Protein AF-A0A8T1HVG4-F1 (afdb_monomer_lite)

pLDDT: mean 79.09, std 11.87, range [46.25, 91.0]

Structure (mmCIF, N/CA/C/O backbone):
data_AF-A0A8T1HVG4-F1
#
_entry.id   AF-A0A8T1HVG4-F1
#
loop_
_atom_site.group_PDB
_atom_site.id
_atom_site.type_symbol
_atom_site.label_atom_id
_atom_site.label_alt_id
_atom_site.label_comp_id
_atom_site.label_asym_id
_atom_site.label_entity_id
_atom_site.label_seq_id
_atom_site.pdbx_PDB_ins_code
_atom_site.Cartn_x
_atom_site.Cartn_y
_atom_site.Cartn_z
_atom_site.occupancy
_atom_site.B_iso_or_equiv
_atom_site.auth_seq_id
_atom_site.auth_comp_id
_atom_site.auth_asym_id
_atom_site.auth_atom_id
_atom_site.pdbx_PDB_model_num
ATOM 1 N N . MET A 1 1 ? 5.647 3.176 -36.867 1.00 48.69 1 MET A N 1
ATOM 2 C CA . MET A 1 1 ? 4.840 3.003 -35.640 1.00 48.69 1 MET A CA 1
ATOM 3 C C . MET A 1 1 ? 4.142 4.321 -35.370 1.00 48.69 1 MET A C 1
ATOM 5 O O . MET A 1 1 ? 4.830 5.323 -35.228 1.00 48.69 1 MET A O 1
ATOM 9 N N . ASP A 1 2 ? 2.812 4.336 -35.413 1.00 54.72 2 ASP A N 1
ATOM 10 C CA . ASP A 1 2 ? 1.998 5.553 -35.340 1.00 54.72 2 ASP A CA 1
ATOM 11 C C . ASP A 1 2 ? 2.123 6.227 -33.959 1.00 54.72 2 ASP A C 1
ATOM 13 O O . ASP A 1 2 ? 1.716 5.677 -32.932 1.00 54.72 2 ASP A O 1
ATOM 17 N N . GLN A 1 3 ? 2.752 7.404 -33.926 1.00 54.41 3 GLN A N 1
ATOM 18 C CA . GLN A 1 3 ? 3.066 8.156 -32.706 1.00 54.41 3 GLN A CA 1
ATOM 19 C C . GLN A 1 3 ? 1.805 8.594 -31.939 1.00 54.41 3 GLN A C 1
ATOM 21 O O . GLN A 1 3 ? 1.874 8.821 -30.728 1.00 54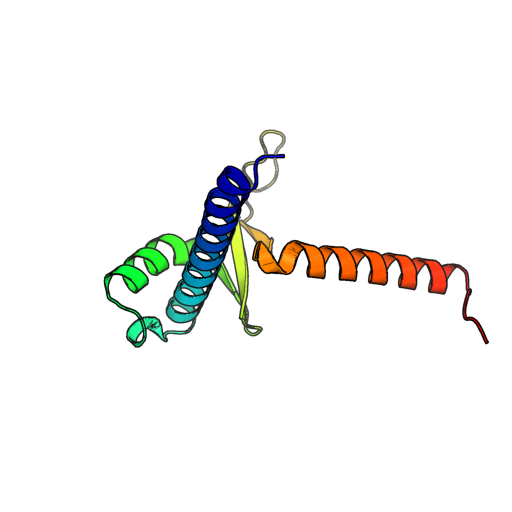.41 3 GLN A O 1
ATOM 26 N N . VAL A 1 4 ? 0.656 8.680 -32.620 1.00 61.62 4 VAL A N 1
ATOM 27 C CA . VAL A 1 4 ? -0.605 9.181 -32.059 1.00 61.62 4 VAL A CA 1
ATOM 28 C C . VAL A 1 4 ? -1.297 8.130 -31.191 1.00 61.62 4 VAL A C 1
ATOM 30 O O . VAL A 1 4 ? -1.895 8.491 -30.181 1.00 61.62 4 VAL A O 1
ATOM 33 N N . ALA A 1 5 ? -1.148 6.835 -31.490 1.00 61.12 5 ALA A N 1
ATOM 34 C CA . ALA A 1 5 ? -1.705 5.746 -30.675 1.00 61.12 5 ALA A CA 1
ATOM 35 C C . ALA A 1 5 ? -0.881 5.454 -29.401 1.00 61.12 5 ALA A C 1
ATOM 37 O O . ALA A 1 5 ? -1.408 4.960 -28.403 1.00 61.12 5 ALA A O 1
ATOM 38 N N . VAL A 1 6 ? 0.410 5.808 -29.396 1.00 62.09 6 VAL A N 1
ATOM 39 C CA . VAL A 1 6 ? 1.324 5.575 -28.259 1.00 62.09 6 VAL A CA 1
ATOM 40 C C . VAL A 1 6 ? 1.041 6.520 -27.084 1.00 62.09 6 VAL A C 1
ATOM 42 O O . VAL A 1 6 ? 1.186 6.136 -25.924 1.00 62.09 6 VAL A O 1
ATOM 45 N N . GLN A 1 7 ? 0.617 7.755 -27.358 1.00 71.38 7 GLN A N 1
ATOM 46 C CA . GLN A 1 7 ? 0.320 8.767 -26.337 1.00 71.38 7 GLN A CA 1
ATOM 47 C C . GLN A 1 7 ? -0.882 8.431 -25.430 1.00 71.38 7 GLN A C 1
ATOM 49 O O . GLN A 1 7 ? -0.724 8.507 -24.207 1.00 71.38 7 GLN A O 1
ATOM 54 N N . PRO A 1 8 ? -2.068 8.047 -25.948 1.00 77.81 8 PRO A N 1
ATOM 55 C CA . PRO A 1 8 ? -3.200 7.674 -25.105 1.00 77.81 8 PRO A CA 1
ATOM 56 C C . PRO A 1 8 ? -2.908 6.411 -24.292 1.00 77.81 8 PRO A C 1
ATOM 58 O O . PRO A 1 8 ? -3.262 6.357 -23.117 1.00 77.81 8 PRO A O 1
ATOM 61 N N . GLU A 1 9 ? -2.185 5.441 -24.859 1.00 75.56 9 GLU A N 1
ATOM 62 C CA . GLU A 1 9 ? -1.775 4.235 -24.135 1.00 75.56 9 GLU A CA 1
ATOM 63 C C . GLU A 1 9 ? -0.790 4.555 -22.998 1.00 75.56 9 GLU A C 1
ATOM 65 O O . GLU A 1 9 ? -0.947 4.070 -21.876 1.00 75.56 9 GLU A O 1
ATOM 70 N N . ARG A 1 10 ? 0.185 5.446 -23.227 1.00 77.50 10 ARG A N 1
ATOM 71 C CA . ARG A 1 10 ? 1.076 5.932 -22.159 1.00 77.50 10 ARG A CA 1
ATOM 72 C C . ARG A 1 10 ? 0.308 6.657 -21.056 1.00 77.50 10 ARG A C 1
ATOM 74 O O . ARG A 1 10 ? 0.522 6.365 -19.882 1.00 77.50 10 ARG A O 1
ATOM 81 N N . ARG A 1 11 ? -0.606 7.566 -21.413 1.00 79.38 11 ARG A N 1
ATOM 82 C CA . ARG A 1 11 ? -1.447 8.290 -20.442 1.00 79.38 11 ARG A CA 1
ATOM 83 C C . ARG A 1 11 ? -2.316 7.338 -19.629 1.00 79.38 11 ARG A C 1
ATOM 85 O O . ARG A 1 11 ? -2.420 7.503 -18.418 1.00 79.38 11 ARG A O 1
ATOM 92 N N . ARG A 1 12 ? -2.880 6.313 -20.272 1.00 81.88 12 ARG A N 1
ATOM 93 C CA . ARG A 1 12 ? -3.664 5.270 -19.607 1.00 81.88 12 ARG A CA 1
ATOM 94 C C . ARG A 1 12 ? -2.829 4.519 -18.573 1.00 81.88 12 ARG A C 1
ATOM 96 O O . ARG A 1 12 ? -3.272 4.381 -17.438 1.00 81.88 12 ARG A O 1
ATOM 103 N N . ARG A 1 13 ? -1.616 4.084 -18.934 1.00 78.38 13 ARG A N 1
ATOM 104 C CA . ARG A 1 13 ? -0.698 3.406 -18.000 1.00 78.38 13 ARG A CA 1
ATOM 105 C C . ARG A 1 13 ? -0.340 4.294 -16.811 1.00 78.38 13 ARG A C 1
ATOM 107 O O . ARG A 1 13 ? -0.412 3.833 -15.681 1.00 78.38 13 ARG A O 1
ATOM 114 N N . ILE A 1 14 ? -0.035 5.569 -17.049 1.00 78.50 14 ILE A N 1
ATOM 115 C CA . ILE A 1 14 ? 0.275 6.532 -15.980 1.00 78.50 14 ILE A CA 1
ATOM 116 C C . ILE A 1 14 ? -0.926 6.727 -15.047 1.00 78.50 14 ILE A C 1
ATOM 118 O O . ILE A 1 14 ? -0.761 6.680 -13.831 1.00 78.50 14 ILE A O 1
ATOM 122 N N . ALA A 1 15 ? -2.132 6.898 -15.594 1.00 79.31 15 ALA A N 1
ATOM 123 C CA . ALA A 1 15 ? -3.342 7.095 -14.800 1.00 79.31 15 ALA A CA 1
ATOM 124 C C . ALA A 1 15 ? -3.664 5.879 -13.916 1.00 79.31 15 ALA A C 1
ATOM 126 O O . ALA A 1 15 ? -3.994 6.046 -12.743 1.00 79.31 15 ALA A O 1
ATOM 127 N N . VAL A 1 16 ? -3.516 4.659 -14.448 1.00 81.94 16 VAL A N 1
ATOM 128 C CA . VAL A 1 16 ? -3.689 3.419 -13.673 1.00 81.94 16 VAL A CA 1
ATOM 129 C C . VAL A 1 16 ? -2.699 3.382 -12.513 1.00 81.94 16 VAL A C 1
ATOM 131 O O . VAL A 1 16 ? -3.104 3.224 -11.363 1.00 81.94 16 VAL A O 1
ATOM 134 N N . THR A 1 17 ? -1.424 3.628 -12.792 1.00 79.56 17 THR A N 1
ATOM 135 C CA . THR A 1 17 ? -0.371 3.635 -11.780 1.00 79.56 17 THR A CA 1
ATOM 136 C C . THR A 1 17 ? -0.604 4.685 -10.688 1.00 79.56 17 THR A C 1
ATOM 138 O O . THR A 1 17 ? -0.499 4.381 -9.502 1.00 79.56 17 THR A O 1
ATOM 141 N N . GLN A 1 18 ? -0.982 5.910 -11.062 1.00 80.62 18 GLN A N 1
ATOM 142 C CA . GLN A 1 18 ? -1.294 6.975 -10.103 1.00 80.62 18 GLN A CA 1
ATOM 143 C C . GLN A 1 18 ? -2.528 6.646 -9.256 1.00 80.62 18 GLN A C 1
ATOM 145 O O . GLN A 1 18 ? -2.542 6.927 -8.059 1.00 80.62 18 GLN A O 1
ATOM 150 N N . SER A 1 19 ? -3.549 6.025 -9.855 1.00 84.31 19 SER A N 1
ATOM 151 C CA . SER A 1 19 ? -4.746 5.596 -9.128 1.00 84.31 19 SER A CA 1
ATOM 152 C C . SER A 1 19 ? -4.445 4.488 -8.112 1.00 84.31 19 SER A C 1
ATOM 154 O O . SER A 1 19 ? -4.985 4.500 -7.006 1.00 84.31 19 SER A O 1
ATOM 156 N N . GLU A 1 20 ? -3.540 3.568 -8.452 1.00 83.38 20 GLU A N 1
ATOM 157 C CA . GLU A 1 20 ? -3.072 2.511 -7.558 1.00 83.38 20 GLU A CA 1
ATOM 158 C C . GLU A 1 20 ? -2.271 3.090 -6.385 1.00 83.38 20 GLU A C 1
ATOM 160 O O . GLU A 1 20 ? -2.562 2.783 -5.229 1.00 83.38 20 GLU A O 1
ATOM 165 N N . GLU A 1 21 ? -1.321 3.991 -6.648 1.00 83.31 21 GLU A N 1
ATOM 166 C CA . GLU A 1 21 ? -0.572 4.660 -5.581 1.00 83.31 21 GLU A CA 1
ATOM 167 C C . GLU A 1 21 ? -1.475 5.479 -4.656 1.00 83.31 21 GLU A C 1
ATOM 169 O O . GLU A 1 21 ? -1.309 5.419 -3.438 1.00 83.31 21 GLU A O 1
ATOM 174 N N . ALA A 1 22 ? -2.441 6.219 -5.207 1.00 85.44 22 ALA A N 1
ATOM 175 C CA . ALA A 1 22 ? -3.406 6.974 -4.411 1.00 85.44 22 ALA A CA 1
ATOM 176 C C . ALA A 1 22 ? -4.236 6.044 -3.517 1.00 85.44 22 ALA A C 1
ATOM 178 O O . ALA A 1 22 ? -4.412 6.312 -2.330 1.00 85.44 22 ALA A O 1
ATOM 179 N N . ARG A 1 23 ? -4.672 4.898 -4.048 1.00 86.12 23 ARG A N 1
ATOM 180 C CA . ARG A 1 23 ? -5.394 3.886 -3.273 1.00 86.12 23 ARG A CA 1
ATOM 181 C C . ARG A 1 23 ? -4.560 3.363 -2.104 1.00 86.12 23 ARG A C 1
ATOM 183 O O . ARG A 1 23 ? -5.078 3.259 -0.990 1.00 86.12 23 ARG A O 1
ATOM 190 N N . TRP A 1 24 ? -3.280 3.066 -2.329 1.00 86.12 24 TRP A N 1
ATOM 191 C CA . TRP A 1 24 ? -2.387 2.617 -1.260 1.00 86.12 24 TRP A CA 1
ATOM 192 C C . TRP A 1 24 ? -2.123 3.707 -0.228 1.00 86.12 24 TRP A C 1
ATOM 194 O O . TRP A 1 24 ? -2.206 3.419 0.962 1.00 86.12 24 TRP A O 1
ATOM 204 N N . ARG A 1 25 ? -1.890 4.956 -0.648 1.00 86.44 25 ARG A N 1
ATOM 205 C CA . ARG A 1 25 ? -1.743 6.095 0.274 1.00 86.44 25 ARG A CA 1
ATOM 206 C C . ARG A 1 25 ? -2.975 6.262 1.161 1.00 86.44 25 ARG A C 1
ATOM 208 O O . ARG A 1 25 ? -2.831 6.298 2.377 1.00 86.44 25 ARG A O 1
ATOM 215 N N . ASN A 1 26 ? -4.170 6.243 0.577 1.00 89.50 26 ASN A N 1
ATOM 216 C CA . ASN A 1 26 ? -5.422 6.390 1.323 1.00 89.50 26 ASN A CA 1
ATOM 217 C C . ASN A 1 26 ? -5.626 5.234 2.317 1.00 89.50 26 ASN A C 1
ATOM 219 O O . ASN A 1 26 ? -6.051 5.448 3.449 1.00 89.50 26 ASN A O 1
ATOM 223 N N . THR A 1 27 ? -5.254 4.012 1.923 1.00 86.94 27 THR A N 1
ATOM 224 C CA . THR A 1 27 ? -5.320 2.824 2.793 1.00 86.94 27 THR A CA 1
ATOM 225 C C . THR A 1 27 ? -4.342 2.917 3.969 1.00 86.94 27 THR A C 1
ATOM 227 O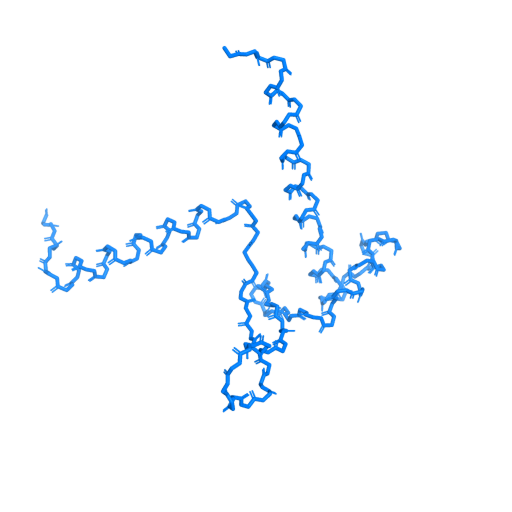 O . THR A 1 27 ? -4.676 2.482 5.071 1.00 86.94 27 THR A O 1
ATOM 230 N N . LYS A 1 28 ? -3.151 3.504 3.772 1.00 87.56 28 LYS A N 1
ATOM 231 C CA . LYS A 1 28 ? -2.221 3.796 4.876 1.00 87.56 28 LYS A CA 1
ATOM 232 C C . LYS A 1 28 ? -2.801 4.847 5.813 1.00 87.56 28 LYS A C 1
ATOM 234 O O . LYS A 1 28 ? -2.818 4.619 7.012 1.00 87.56 28 LYS A O 1
ATOM 239 N N . SER A 1 29 ? -3.321 5.953 5.280 1.00 87.56 29 SER A N 1
ATOM 240 C CA . SER A 1 29 ? -3.905 7.025 6.096 1.00 87.56 29 SER A CA 1
ATOM 241 C C . SER A 1 29 ? -5.043 6.522 6.982 1.00 87.56 29 SER A C 1
ATOM 243 O O . SER A 1 29 ? -5.068 6.853 8.160 1.00 87.56 29 SER A O 1
ATOM 245 N N . VAL A 1 30 ? -5.930 5.667 6.462 1.00 87.56 30 VAL A N 1
ATOM 246 C CA . VAL A 1 30 ? -6.998 5.056 7.272 1.00 87.56 30 VAL A CA 1
ATOM 247 C C . VAL A 1 30 ? -6.441 4.155 8.380 1.00 87.56 30 VAL A C 1
ATOM 249 O O . VAL A 1 30 ? -6.895 4.259 9.514 1.00 87.56 30 VAL A O 1
ATOM 252 N N . GLN A 1 31 ? -5.437 3.318 8.095 1.00 83.56 31 GLN A N 1
ATOM 253 C CA . GLN A 1 31 ? -4.836 2.433 9.107 1.00 83.56 31 GLN A CA 1
ATOM 254 C C . GLN A 1 31 ? -4.012 3.180 10.166 1.00 83.56 31 GLN A C 1
ATOM 256 O O . GLN A 1 31 ? -3.961 2.748 11.312 1.00 83.56 31 GLN A O 1
ATOM 261 N N . THR A 1 32 ? -3.396 4.306 9.805 1.00 87.00 32 THR A N 1
ATOM 262 C CA . THR A 1 32 ? -2.641 5.167 10.732 1.00 87.00 32 THR A CA 1
ATOM 263 C C . THR A 1 32 ? -3.558 6.093 11.550 1.00 87.00 32 THR A C 1
ATOM 265 O O . THR A 1 32 ? -3.086 6.784 12.446 1.00 87.00 32 THR A O 1
ATOM 268 N N . GLY A 1 33 ? -4.868 6.125 11.268 1.00 85.06 33 GLY A N 1
ATOM 269 C CA . GLY A 1 33 ? -5.826 7.016 11.938 1.00 85.06 33 GLY A CA 1
ATOM 270 C C . GLY A 1 33 ? -5.870 8.446 11.379 1.00 85.06 33 GLY A C 1
ATOM 271 O O . GLY A 1 33 ? -6.582 9.290 11.901 1.00 85.06 33 GLY A O 1
ATOM 272 N N . ASP A 1 34 ? -5.173 8.710 10.275 1.00 88.00 34 ASP A N 1
ATOM 273 C CA . ASP A 1 34 ? -5.092 9.995 9.567 1.00 88.00 34 ASP A CA 1
ATOM 274 C C . ASP A 1 34 ? -6.222 10.175 8.523 1.00 88.00 34 ASP A C 1
ATOM 276 O O . ASP A 1 34 ? -6.066 10.865 7.509 1.00 88.00 34 ASP A O 1
ATOM 280 N N . ALA A 1 35 ? -7.370 9.523 8.729 1.00 84.44 35 ALA A N 1
ATOM 281 C CA . ALA A 1 35 ? -8.478 9.517 7.770 1.00 84.44 35 ALA A CA 1
ATOM 282 C C . ALA A 1 35 ? -9.104 10.909 7.551 1.00 84.44 35 ALA A C 1
ATOM 284 O O . ALA A 1 35 ? -9.673 11.152 6.489 1.00 84.44 35 ALA A O 1
ATOM 285 N N . ASP A 1 36 ? -8.937 11.833 8.501 1.00 87.38 36 ASP A N 1
ATOM 286 C CA . ASP A 1 36 ? -9.446 13.211 8.437 1.00 87.38 36 ASP A CA 1
ATOM 287 C C . ASP A 1 36 ? -8.823 14.036 7.298 1.00 87.38 36 ASP A C 1
ATOM 289 O O . ASP A 1 36 ? -9.383 15.042 6.863 1.00 87.38 36 ASP A O 1
ATOM 293 N N . LYS A 1 37 ? -7.665 13.602 6.784 1.00 87.12 37 LYS A N 1
ATOM 294 C CA . LYS A 1 37 ? -6.975 14.230 5.644 1.00 87.12 37 LYS A CA 1
ATOM 295 C C . LYS A 1 37 ? -7.552 13.792 4.290 1.00 87.12 37 LYS A C 1
ATOM 297 O O . LYS A 1 37 ? -7.139 14.322 3.260 1.00 87.12 37 LYS A O 1
ATOM 302 N N . LEU A 1 38 ? -8.463 12.815 4.272 1.00 88.50 38 LEU A N 1
ATOM 303 C CA . LEU A 1 38 ? -9.068 12.256 3.063 1.00 88.50 38 LEU A CA 1
ATOM 304 C C . LEU A 1 38 ? -10.477 12.809 2.839 1.00 88.50 38 LEU A C 1
ATOM 306 O O . LEU A 1 38 ? -11.211 13.100 3.782 1.00 88.50 38 LEU A O 1
ATOM 310 N N . SER A 1 39 ? -10.915 12.877 1.579 1.00 90.06 39 SER A N 1
ATOM 311 C CA . SER A 1 39 ? -12.336 13.108 1.312 1.00 90.06 39 SER A CA 1
ATOM 312 C C . SER A 1 39 ? -13.181 11.913 1.773 1.00 90.06 39 SER A C 1
ATOM 314 O O . SER A 1 39 ? -12.724 10.769 1.785 1.00 90.06 39 SER A O 1
ATOM 316 N N . TYR A 1 40 ? -14.464 12.146 2.070 1.00 88.94 40 TYR A N 1
ATOM 317 C CA . TYR A 1 40 ? -15.396 11.088 2.491 1.00 88.94 40 TYR A CA 1
ATOM 318 C C . TYR A 1 40 ? -15.407 9.872 1.546 1.00 88.94 40 TYR A C 1
ATOM 320 O O . TYR A 1 40 ? -15.425 8.723 1.988 1.00 88.94 40 TYR A O 1
ATOM 328 N N . ARG A 1 41 ? -15.367 10.110 0.227 1.00 89.94 41 ARG A N 1
ATOM 329 C CA . ARG A 1 41 ? -15.364 9.036 -0.778 1.00 89.94 41 ARG A CA 1
ATOM 330 C C . ARG A 1 41 ? -14.068 8.224 -0.741 1.00 89.94 41 ARG A C 1
ATOM 332 O O . ARG A 1 41 ? -14.118 7.005 -0.866 1.00 89.94 41 ARG A O 1
ATOM 339 N N . GLU A 1 42 ? -12.931 8.891 -0.571 1.00 88.50 42 GLU A N 1
ATOM 340 C CA . GLU A 1 42 ? -11.618 8.246 -0.481 1.00 88.50 42 GLU A CA 1
ATOM 341 C C . GLU A 1 42 ? -11.473 7.434 0.801 1.00 88.50 42 GLU A C 1
ATOM 343 O O . GLU A 1 42 ? -11.019 6.292 0.742 1.00 88.50 42 GLU A O 1
ATOM 348 N N . ALA A 1 43 ? -11.924 7.985 1.930 1.00 88.19 43 ALA A N 1
ATOM 349 C CA . ALA A 1 43 ? -11.963 7.276 3.199 1.00 88.19 43 ALA A CA 1
ATOM 350 C C . ALA A 1 43 ? -12.846 6.026 3.089 1.00 88.19 43 ALA A C 1
ATOM 352 O O . ALA A 1 43 ? -12.405 4.932 3.426 1.00 88.19 43 ALA A O 1
ATOM 353 N N . LYS A 1 44 ? -14.063 6.148 2.545 1.00 88.94 44 LYS A N 1
ATOM 354 C CA . LYS A 1 44 ? -14.990 5.016 2.382 1.00 88.94 44 LYS A CA 1
ATOM 355 C C . LYS A 1 44 ? -14.418 3.894 1.510 1.00 88.94 44 LYS A C 1
ATOM 357 O O . LYS A 1 44 ? -14.552 2.721 1.854 1.00 88.94 44 LYS A O 1
ATOM 362 N N . GLU A 1 45 ? -13.785 4.235 0.388 1.00 88.06 45 GLU A N 1
ATOM 363 C CA . GLU A 1 45 ? -13.120 3.241 -0.462 1.00 88.06 45 GLU A CA 1
ATOM 364 C C . GLU A 1 45 ? -11.922 2.600 0.249 1.00 88.06 45 GLU A C 1
ATOM 366 O O . GLU A 1 45 ? -11.744 1.390 0.151 1.00 88.06 45 GLU A O 1
ATOM 371 N N . ALA A 1 46 ? -11.128 3.361 1.004 1.00 88.19 46 ALA A N 1
ATOM 372 C CA . ALA A 1 46 ? -10.017 2.811 1.780 1.00 88.19 46 ALA A CA 1
ATOM 373 C C . ALA A 1 46 ? -10.501 1.862 2.895 1.00 88.19 46 ALA A C 1
ATOM 375 O O . ALA A 1 46 ? -9.995 0.745 2.996 1.00 88.19 46 ALA A O 1
ATOM 376 N N . TRP A 1 47 ? -11.540 2.239 3.644 1.00 86.50 47 TRP A N 1
ATOM 377 C CA . TRP A 1 47 ? -12.183 1.403 4.668 1.00 86.50 47 TRP A CA 1
ATOM 378 C C . TRP A 1 47 ? -12.744 0.089 4.112 1.00 86.50 47 TRP A C 1
ATOM 380 O O . TRP A 1 47 ? -12.673 -0.947 4.758 1.00 86.50 47 TRP A O 1
ATOM 390 N N . LYS A 1 48 ? -13.250 0.077 2.874 1.00 86.50 48 LYS A N 1
ATOM 391 C CA . LYS A 1 48 ? -13.730 -1.163 2.232 1.00 86.50 48 LYS A CA 1
ATOM 392 C C . LYS A 1 48 ? -12.636 -2.227 2.092 1.00 86.50 48 LYS A C 1
ATOM 394 O O . LYS A 1 48 ? -12.930 -3.420 1.985 1.00 86.50 48 LYS A O 1
ATOM 399 N N . TRP A 1 49 ? -11.384 -1.796 1.992 1.00 79.19 49 TRP A N 1
ATOM 400 C CA . TRP A 1 49 ? -10.249 -2.677 1.766 1.00 79.19 49 TRP A CA 1
ATOM 401 C C . TRP A 1 49 ? -9.338 -2.807 2.983 1.00 79.19 49 TRP A C 1
ATOM 403 O O . TRP A 1 49 ? -8.561 -3.758 2.997 1.00 79.19 49 TRP A O 1
ATOM 413 N N . SER A 1 50 ? -9.450 -1.927 3.986 1.00 83.06 50 SER A N 1
ATOM 414 C CA . SER A 1 50 ? -8.583 -1.907 5.171 1.00 83.06 50 SER A CA 1
ATOM 415 C C . SER A 1 50 ? -8.524 -3.258 5.871 1.00 83.06 50 SER A C 1
ATOM 417 O O . SER A 1 50 ? -7.435 -3.712 6.183 1.00 83.06 50 SER A O 1
ATOM 419 N N . ASP A 1 51 ? -9.652 -3.961 5.991 1.00 83.75 51 ASP A N 1
ATOM 420 C CA . ASP A 1 51 ? -9.729 -5.251 6.697 1.00 83.75 51 ASP A CA 1
ATOM 421 C C . ASP A 1 51 ? -8.920 -6.376 6.027 1.00 83.75 51 ASP A C 1
ATOM 423 O O . ASP A 1 51 ? -8.648 -7.410 6.632 1.00 83.75 51 ASP A O 1
ATOM 427 N N . LYS A 1 52 ? -8.545 -6.204 4.754 1.00 84.94 52 LYS A N 1
ATOM 428 C CA . LYS A 1 52 ? -7.749 -7.179 3.990 1.00 84.94 52 LYS A CA 1
ATOM 429 C C . LYS A 1 52 ? -6.259 -6.869 4.015 1.00 84.94 52 LYS A C 1
ATOM 431 O O . LYS A 1 52 ? -5.480 -7.607 3.410 1.00 84.94 52 LYS A O 1
ATOM 436 N N . PHE A 1 53 ? -5.865 -5.758 4.623 1.00 86.50 53 PHE A N 1
ATOM 437 C CA . PHE A 1 53 ? -4.494 -5.288 4.628 1.00 86.50 53 PHE A CA 1
ATOM 438 C C . PHE A 1 53 ? -4.000 -5.086 6.056 1.00 86.50 53 PHE A C 1
ATOM 440 O O . PHE A 1 53 ? -4.758 -4.746 6.953 1.00 86.50 53 PHE A O 1
ATOM 447 N N . VAL A 1 54 ? -2.705 -5.304 6.250 1.00 87.44 54 VAL A N 1
ATOM 448 C CA . VAL A 1 54 ? -2.010 -5.056 7.509 1.00 87.44 54 VAL A CA 1
ATOM 449 C C . VAL A 1 54 ? -0.875 -4.090 7.224 1.00 87.44 54 VAL A C 1
ATOM 451 O O . VAL A 1 54 ? -0.013 -4.365 6.385 1.00 87.44 54 VAL A O 1
ATOM 454 N N . LEU A 1 55 ? -0.889 -2.947 7.898 1.00 88.19 55 LEU A N 1
ATOM 455 C CA . LEU A 1 55 ? 0.187 -1.967 7.883 1.00 88.19 55 LEU A CA 1
ATOM 456 C C . LEU A 1 55 ? 1.176 -2.284 9.004 1.00 88.19 55 LEU A C 1
ATOM 458 O O . LEU A 1 55 ? 0.794 -2.391 10.167 1.00 88.19 55 LEU A O 1
ATOM 462 N N . THR A 1 56 ? 2.452 -2.420 8.661 1.00 87.06 56 THR A N 1
ATOM 463 C CA . THR A 1 56 ? 3.522 -2.501 9.660 1.00 87.06 56 THR A CA 1
ATOM 464 C C . THR A 1 56 ? 4.029 -1.113 10.038 1.00 87.06 56 THR A C 1
ATOM 466 O O . THR A 1 56 ? 3.819 -0.139 9.313 1.00 87.06 56 THR A O 1
ATOM 469 N N . GLU A 1 57 ? 4.770 -1.032 11.144 1.00 85.69 57 GLU A N 1
ATOM 470 C CA . GLU A 1 57 ? 5.417 0.194 11.636 1.00 85.69 57 GLU A CA 1
ATOM 471 C C . GLU A 1 57 ? 6.232 0.927 10.554 1.00 85.69 57 GLU A C 1
ATOM 473 O O . GLU A 1 57 ? 6.163 2.147 10.420 1.00 85.69 57 GLU A O 1
ATOM 478 N N . HIS A 1 58 ? 6.913 0.172 9.689 1.00 84.00 58 HIS A N 1
ATOM 479 C CA . HIS A 1 58 ? 7.724 0.688 8.582 1.00 84.00 58 HIS A CA 1
ATOM 480 C C . HIS A 1 58 ? 6.898 1.197 7.385 1.00 84.00 58 HIS A C 1
ATOM 482 O O . HIS A 1 58 ? 7.422 1.331 6.279 1.00 84.00 58 HIS A O 1
ATOM 488 N N . GLN A 1 59 ? 5.598 1.447 7.565 1.00 82.44 59 GLN A N 1
ATOM 489 C CA . GLN A 1 59 ? 4.678 1.882 6.512 1.00 82.44 59 GLN A CA 1
ATOM 490 C C . GLN A 1 59 ? 4.588 0.891 5.337 1.00 82.44 59 GLN A C 1
ATOM 492 O O . GLN A 1 59 ? 4.292 1.284 4.201 1.00 82.44 59 GLN A O 1
ATOM 497 N N . ILE A 1 60 ? 4.835 -0.398 5.589 1.00 85.06 60 ILE A N 1
ATOM 498 C CA . ILE A 1 60 ? 4.741 -1.465 4.586 1.00 85.06 60 ILE A CA 1
ATOM 499 C C . ILE A 1 60 ? 3.365 -2.117 4.697 1.00 85.06 60 ILE A C 1
ATOM 501 O O . ILE A 1 60 ? 2.941 -2.500 5.784 1.00 85.06 60 ILE A O 1
ATOM 505 N N . ILE A 1 61 ? 2.668 -2.244 3.565 1.00 87.44 61 ILE A N 1
ATOM 506 C CA . ILE A 1 61 ? 1.359 -2.897 3.504 1.00 87.44 61 ILE A CA 1
ATOM 507 C C . ILE A 1 61 ? 1.532 -4.361 3.095 1.00 87.44 61 ILE A C 1
ATOM 509 O O . ILE A 1 61 ? 2.146 -4.670 2.070 1.00 87.44 61 ILE A O 1
ATOM 513 N N . TYR A 1 62 ? 0.900 -5.249 3.854 1.00 87.25 62 TYR A N 1
ATOM 514 C CA . TYR A 1 62 ? 0.730 -6.656 3.525 1.00 87.25 62 TYR A CA 1
ATOM 515 C C . TYR A 1 62 ? -0.730 -6.950 3.235 1.00 87.25 62 TYR A C 1
ATOM 517 O O . TYR A 1 62 ? -1.616 -6.484 3.940 1.00 87.25 62 TYR A O 1
ATOM 525 N N . TYR A 1 63 ? -0.989 -7.749 2.210 1.00 86.62 63 TYR A N 1
ATOM 526 C CA . TYR A 1 63 ? -2.293 -8.344 1.981 1.00 86.62 63 TYR A CA 1
ATOM 527 C C . TYR A 1 63 ? -2.452 -9.565 2.886 1.00 86.62 63 TYR A C 1
ATOM 529 O O . TYR A 1 63 ? -1.683 -10.521 2.765 1.00 86.62 63 TYR A O 1
ATOM 537 N N . ALA A 1 64 ? -3.443 -9.528 3.772 1.00 84.00 64 ALA A N 1
ATOM 538 C CA . ALA A 1 64 ? -3.851 -10.643 4.611 1.00 84.00 64 ALA A CA 1
ATOM 539 C C . ALA A 1 64 ? -4.975 -11.401 3.897 1.00 84.00 64 ALA A C 1
ATOM 541 O O . ALA A 1 64 ? -6.148 -11.028 3.941 1.00 84.00 64 ALA A O 1
ATOM 542 N N . GLY A 1 65 ? -4.594 -12.449 3.167 1.00 75.56 65 GLY A N 1
ATOM 543 C CA . GLY A 1 65 ? -5.523 -13.291 2.422 1.00 75.56 65 GLY A CA 1
ATOM 544 C C . GLY A 1 65 ? -5.581 -14.702 2.985 1.00 75.56 65 GLY A C 1
ATOM 545 O O . GLY A 1 65 ? -4.561 -15.261 3.388 1.00 75.56 65 GLY A O 1
ATOM 546 N N . LEU A 1 66 ? -6.766 -15.311 2.941 1.00 63.91 66 LEU A N 1
ATOM 547 C CA . LEU A 1 66 ? -6.902 -16.752 3.148 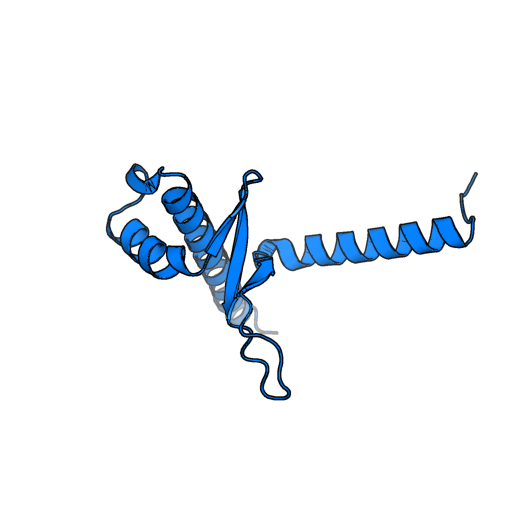1.00 63.91 66 LEU A CA 1
ATOM 548 C C . LEU A 1 66 ? -6.208 -17.485 1.996 1.00 63.91 66 LEU A C 1
ATOM 550 O O . LEU A 1 66 ? -6.448 -17.184 0.819 1.00 63.91 66 LEU A O 1
ATOM 554 N N . ASN A 1 67 ? -5.350 -18.447 2.326 1.00 58.69 67 ASN A N 1
ATOM 555 C CA . ASN A 1 67 ? -4.613 -19.234 1.347 1.00 58.69 67 ASN A CA 1
ATOM 556 C C . ASN A 1 67 ? -5.550 -20.227 0.637 1.00 58.69 67 ASN A C 1
ATOM 558 O O . ASN A 1 67 ? -5.577 -21.410 0.939 1.00 58.69 67 ASN A O 1
ATOM 562 N N . ARG A 1 68 ? -6.338 -19.764 -0.341 1.00 57.41 68 ARG A N 1
ATOM 563 C CA . ARG A 1 68 ? -7.148 -20.646 -1.200 1.00 57.41 68 ARG A CA 1
ATOM 564 C C . ARG A 1 68 ? -6.283 -21.309 -2.276 1.00 57.41 68 ARG A C 1
ATOM 566 O O . ARG A 1 68 ? -6.573 -21.190 -3.467 1.00 57.41 68 ARG A O 1
ATOM 573 N N . ARG A 1 69 ? -5.184 -21.968 -1.902 1.00 58.41 69 ARG A N 1
ATOM 574 C CA . ARG A 1 69 ? -4.527 -22.891 -2.832 1.00 58.41 69 ARG A CA 1
ATOM 575 C C . ARG A 1 69 ? -5.427 -24.120 -2.947 1.00 58.41 69 ARG A C 1
ATOM 577 O O . ARG A 1 69 ? -5.639 -24.845 -1.986 1.00 58.41 69 ARG A O 1
ATOM 584 N N . ARG A 1 70 ? -6.030 -24.299 -4.125 1.00 55.72 70 ARG A N 1
ATOM 585 C CA . ARG A 1 70 ? -6.760 -25.519 -4.489 1.00 55.72 70 ARG A CA 1
ATOM 586 C C . ARG A 1 70 ? -5.780 -26.691 -4.417 1.00 55.72 70 ARG A C 1
ATOM 588 O O . ARG A 1 70 ? -4.919 -26.800 -5.284 1.00 55.72 70 ARG A O 1
ATOM 595 N N . GLY A 1 71 ? -5.953 -27.551 -3.423 1.00 56.00 71 GLY A N 1
ATOM 596 C CA . GLY A 1 71 ? -5.272 -28.837 -3.337 1.00 56.00 71 GLY A CA 1
ATOM 597 C C . GLY A 1 71 ? -4.439 -28.972 -2.071 1.00 56.00 71 GLY A C 1
ATOM 598 O O . GLY A 1 71 ? -3.507 -28.203 -1.873 1.00 56.00 71 GLY A O 1
ATOM 599 N N . THR A 1 72 ? -4.797 -29.999 -1.297 1.00 47.22 72 THR A N 1
ATOM 600 C CA . THR A 1 72 ? -4.116 -30.592 -0.134 1.00 47.22 72 THR A CA 1
ATOM 601 C C . THR A 1 72 ? -4.129 -29.769 1.152 1.00 47.22 72 THR A C 1
ATOM 603 O O . THR A 1 72 ? -3.387 -28.800 1.249 1.00 47.22 72 THR A O 1
ATOM 606 N N . ASP A 1 73 ? -4.970 -30.201 2.105 1.00 53.03 73 ASP A N 1
ATOM 607 C CA . ASP A 1 73 ? -4.854 -30.117 3.577 1.00 53.03 73 ASP A CA 1
ATOM 608 C C . ASP A 1 73 ? -3.736 -29.222 4.138 1.00 53.03 73 ASP A C 1
ATOM 610 O O . ASP A 1 73 ? -2.848 -29.673 4.860 1.00 53.03 73 ASP A O 1
ATOM 614 N N . GLN A 1 74 ? -3.770 -27.930 3.827 1.00 53.72 74 GLN A N 1
ATOM 615 C CA . GLN A 1 74 ? -2.989 -26.930 4.535 1.00 53.72 74 GLN A CA 1
ATOM 616 C C . GLN A 1 74 ? -3.964 -26.092 5.331 1.00 53.72 74 GLN A C 1
ATOM 618 O O . GLN A 1 74 ? -4.895 -25.516 4.768 1.00 53.72 74 GLN A O 1
ATOM 623 N N . GLU A 1 75 ? -3.727 -26.097 6.641 1.00 53.12 75 GLU A N 1
ATOM 624 C CA . GLU A 1 75 ? -4.334 -25.256 7.662 1.00 53.12 75 GLU A CA 1
ATOM 625 C C . GLU A 1 75 ? -4.821 -23.931 7.077 1.00 53.12 75 GLU A C 1
ATOM 627 O O . GLU A 1 75 ? -4.094 -23.257 6.339 1.00 53.12 75 GLU A O 1
ATOM 632 N N . GLU A 1 76 ? -6.058 -23.563 7.409 1.00 59.62 76 GLU A N 1
ATOM 633 C CA . GLU A 1 76 ? -6.685 -22.287 7.064 1.00 59.62 76 GLU A CA 1
ATOM 634 C C . GLU A 1 76 ? -5.955 -21.121 7.764 1.00 59.62 76 GLU A C 1
ATOM 636 O O . GLU A 1 76 ? -6.485 -20.441 8.636 1.00 59.62 76 GLU A O 1
ATOM 641 N N . GLY A 1 77 ? -4.690 -20.904 7.414 1.00 64.19 77 GLY A N 1
ATOM 642 C CA . GLY A 1 77 ? -3.827 -19.869 7.948 1.00 64.19 77 GLY A CA 1
ATOM 643 C C . GLY A 1 77 ? -3.933 -18.589 7.129 1.00 64.19 77 GLY A C 1
ATOM 644 O O . GLY A 1 77 ? -4.023 -18.603 5.894 1.00 64.19 77 GLY A O 1
ATOM 645 N N . ILE A 1 78 ? -3.889 -17.452 7.823 1.00 69.88 78 ILE A N 1
ATOM 646 C CA . ILE A 1 78 ? -3.724 -16.140 7.196 1.00 69.88 78 ILE A CA 1
ATOM 647 C C . ILE A 1 78 ? -2.320 -16.091 6.585 1.00 69.88 78 ILE A C 1
ATOM 649 O O . ILE A 1 78 ? -1.324 -16.143 7.303 1.00 69.88 78 ILE A O 1
ATOM 653 N N . GLN A 1 79 ? -2.229 -15.967 5.258 1.00 82.00 79 GLN A N 1
ATOM 654 C CA . GLN A 1 79 ? -0.956 -15.753 4.574 1.00 82.00 79 GLN A CA 1
ATOM 655 C C . GLN A 1 79 ? -0.783 -14.264 4.272 1.00 82.00 79 GLN A C 1
ATOM 657 O O . GLN A 1 79 ? -1.580 -13.672 3.540 1.00 82.00 79 GLN A O 1
ATOM 662 N N . LEU A 1 80 ? 0.297 -13.676 4.786 1.00 84.56 80 LEU A N 1
ATOM 663 C CA . LEU A 1 80 ? 0.693 -12.310 4.458 1.00 84.56 80 LEU A CA 1
ATOM 664 C C . LEU A 1 80 ? 1.446 -12.284 3.124 1.00 84.56 80 LEU A C 1
ATOM 666 O O . LEU A 1 80 ? 2.402 -13.031 2.919 1.00 84.56 80 LEU A O 1
ATOM 670 N N . ARG A 1 81 ? 1.024 -11.409 2.208 1.00 87.19 81 ARG A N 1
ATOM 671 C CA . ARG A 1 81 ? 1.708 -11.161 0.929 1.00 87.19 81 ARG A CA 1
ATOM 672 C C . ARG A 1 81 ? 2.116 -9.700 0.842 1.00 87.19 81 ARG A C 1
ATOM 674 O O . ARG A 1 81 ? 1.267 -8.825 0.980 1.00 87.19 81 ARG A O 1
ATOM 681 N N . LEU A 1 82 ? 3.399 -9.438 0.608 1.00 87.31 82 LEU A N 1
ATOM 682 C CA . LEU A 1 82 ? 3.907 -8.078 0.437 1.00 87.31 82 LEU A CA 1
ATOM 683 C C . LEU A 1 82 ? 3.226 -7.409 -0.764 1.00 87.31 82 LEU A C 1
ATOM 685 O O . LEU A 1 82 ? 3.226 -7.958 -1.867 1.00 87.31 82 LEU A O 1
ATOM 689 N N . VAL A 1 83 ? 2.664 -6.220 -0.554 1.00 86.38 83 VAL A N 1
ATOM 690 C CA . VAL A 1 83 ? 2.099 -5.410 -1.636 1.00 86.38 83 VAL A CA 1
ATOM 691 C C . VAL A 1 83 ? 3.196 -4.503 -2.174 1.00 86.38 83 VAL A C 1
ATOM 693 O O . VAL A 1 83 ? 3.670 -3.605 -1.480 1.00 86.38 83 VAL A O 1
ATOM 696 N N . VAL A 1 84 ? 3.591 -4.736 -3.423 1.00 83.19 84 VAL A N 1
ATOM 697 C CA . VAL A 1 84 ? 4.567 -3.906 -4.132 1.00 83.19 84 VAL A CA 1
ATOM 698 C C . VAL A 1 84 ? 3.812 -3.041 -5.141 1.00 83.19 84 VAL A C 1
ATOM 700 O O . VAL A 1 84 ? 3.178 -3.601 -6.037 1.00 83.19 84 VAL A O 1
ATOM 703 N N . PRO A 1 85 ? 3.856 -1.700 -5.024 1.00 81.88 85 PRO A N 1
ATOM 704 C CA . PRO A 1 85 ? 3.305 -0.815 -6.041 1.00 81.88 85 PRO A CA 1
ATOM 705 C C . PRO A 1 85 ? 3.932 -1.098 -7.402 1.00 81.88 85 PRO A C 1
ATOM 707 O O . PRO A 1 85 ? 5.140 -1.325 -7.501 1.00 81.88 85 PRO A O 1
ATOM 710 N N . THR A 1 86 ? 3.138 -1.013 -8.465 1.00 82.31 86 THR A N 1
ATOM 711 C CA . THR A 1 86 ? 3.609 -1.303 -9.827 1.00 82.31 86 THR A CA 1
ATOM 712 C C . THR A 1 86 ? 4.805 -0.424 -10.240 1.00 82.31 86 THR A C 1
ATOM 714 O O . THR A 1 86 ? 5.693 -0.887 -10.955 1.00 82.31 86 THR A O 1
ATOM 717 N N . THR A 1 87 ? 4.902 0.810 -9.724 1.00 79.81 87 THR A N 1
ATOM 718 C CA . THR A 1 87 ? 6.058 1.716 -9.913 1.00 79.81 87 THR A CA 1
ATOM 719 C C . THR A 1 87 ? 7.365 1.189 -9.332 1.00 79.81 87 THR A C 1
ATOM 721 O O . THR A 1 87 ? 8.443 1.548 -9.803 1.00 79.81 87 THR A O 1
ATOM 724 N N . MET A 1 88 ? 7.288 0.348 -8.304 1.00 82.50 88 MET A N 1
ATOM 725 C CA . MET A 1 88 ? 8.444 -0.137 -7.554 1.00 82.50 88 MET A CA 1
ATOM 726 C C . MET A 1 88 ? 8.860 -1.551 -7.954 1.00 82.50 88 MET A C 1
ATOM 728 O O . MET A 1 88 ? 9.929 -1.992 -7.541 1.00 82.50 88 MET A O 1
ATOM 732 N N . VAL A 1 89 ? 8.077 -2.249 -8.785 1.00 85.50 89 VAL A N 1
ATOM 733 C CA . VAL A 1 89 ? 8.369 -3.630 -9.210 1.00 85.50 89 VAL A CA 1
ATOM 734 C C . VAL A 1 89 ? 9.768 -3.745 -9.813 1.00 85.50 89 VAL A C 1
ATOM 736 O O . VAL A 1 89 ? 10.526 -4.623 -9.414 1.00 85.50 89 VAL A O 1
ATOM 739 N N . GLN A 1 90 ? 10.149 -2.833 -10.713 1.00 86.75 90 GLN A N 1
ATOM 740 C CA . GLN A 1 90 ? 11.484 -2.862 -11.321 1.00 86.75 90 GLN A CA 1
ATOM 741 C C . GLN A 1 90 ? 12.598 -2.668 -10.286 1.00 86.75 90 GLN A C 1
ATOM 743 O O . GLN A 1 90 ? 13.601 -3.369 -10.336 1.00 86.75 90 GLN A O 1
ATOM 748 N N . GLN A 1 91 ? 12.411 -1.762 -9.323 1.00 85.88 91 GLN A N 1
ATOM 749 C CA . GLN A 1 91 ? 13.407 -1.506 -8.280 1.00 85.88 91 GLN A CA 1
ATOM 750 C C . GLN A 1 91 ? 13.561 -2.702 -7.338 1.00 85.88 91 GLN A C 1
ATOM 752 O O . GLN A 1 91 ? 14.677 -3.060 -6.976 1.00 85.88 91 GLN A O 1
ATOM 757 N N . VAL A 1 92 ? 12.447 -3.329 -6.950 1.00 86.44 92 VAL A N 1
ATOM 758 C CA . VAL A 1 92 ? 12.461 -4.524 -6.099 1.00 86.44 92 VAL A CA 1
ATOM 759 C C . VAL A 1 92 ? 13.150 -5.681 -6.819 1.00 86.44 92 VAL A C 1
ATOM 761 O O . VAL A 1 92 ? 14.041 -6.297 -6.246 1.00 86.44 92 VAL A O 1
ATOM 764 N N . LEU A 1 93 ? 12.800 -5.933 -8.085 1.00 90.00 93 LEU A N 1
ATOM 765 C CA . LEU A 1 93 ? 13.433 -6.984 -8.886 1.00 90.00 93 LEU A CA 1
ATOM 766 C C . LEU A 1 93 ? 14.935 -6.748 -9.060 1.00 90.00 93 LEU A C 1
ATOM 768 O O . LEU A 1 93 ? 15.710 -7.688 -8.906 1.00 90.00 93 LEU A O 1
ATOM 772 N N . GLN A 1 94 ? 15.344 -5.504 -9.322 1.00 88.75 94 GLN A N 1
ATOM 773 C CA . GLN A 1 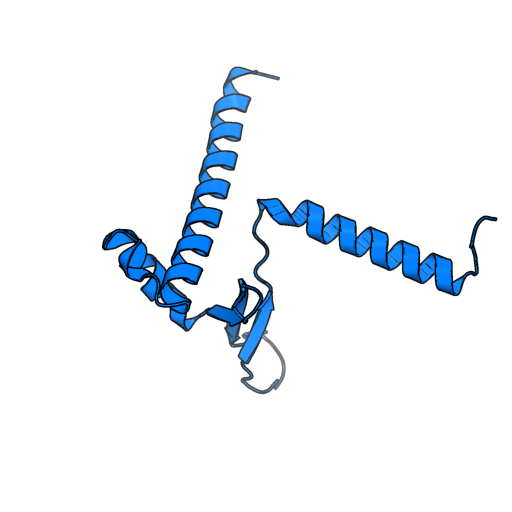94 ? 16.757 -5.161 -9.452 1.00 88.75 94 GLN A CA 1
ATOM 774 C C . GLN A 1 94 ? 17.512 -5.422 -8.148 1.00 88.75 94 GLN A C 1
ATOM 776 O O . GLN A 1 94 ? 18.520 -6.114 -8.161 1.00 88.75 94 GLN A O 1
ATOM 781 N N . LYS A 1 95 ? 16.984 -4.968 -7.004 1.00 88.69 95 LYS A N 1
ATOM 782 C CA . LYS A 1 95 ? 17.615 -5.232 -5.703 1.00 88.69 95 LYS A CA 1
ATOM 783 C C . LYS A 1 95 ? 17.707 -6.721 -5.383 1.00 88.69 95 LYS A C 1
ATOM 785 O O . LYS A 1 95 ? 18.694 -7.145 -4.797 1.00 88.69 95 LYS A O 1
ATOM 790 N N . CYS A 1 96 ? 16.702 -7.515 -5.753 1.00 87.31 96 CYS A N 1
ATOM 791 C CA . CYS A 1 96 ? 16.762 -8.967 -5.596 1.00 87.31 96 CYS A CA 1
ATOM 792 C C . CYS A 1 96 ? 17.862 -9.589 -6.464 1.00 87.31 96 CYS A C 1
ATOM 794 O O . CYS A 1 96 ? 18.559 -10.483 -5.994 1.00 87.31 96 CYS A O 1
ATOM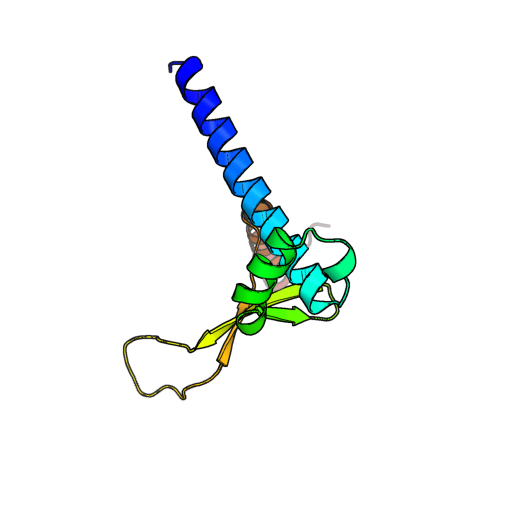 796 N N . HIS A 1 97 ? 18.025 -9.116 -7.702 1.00 90.19 97 HIS A N 1
ATOM 797 C CA . HIS A 1 97 ? 19.102 -9.563 -8.582 1.00 90.19 97 HIS A CA 1
ATOM 798 C C . HIS A 1 97 ? 20.476 -9.182 -8.022 1.00 90.19 97 HIS A C 1
ATOM 800 O O . HIS A 1 97 ? 21.330 -10.051 -7.884 1.00 90.19 97 HIS A O 1
ATOM 806 N N . ASP A 1 98 ? 20.654 -7.925 -7.613 1.00 90.88 98 ASP A N 1
ATOM 807 C CA . ASP A 1 98 ? 21.911 -7.429 -7.049 1.00 90.88 98 ASP A CA 1
ATOM 808 C C . ASP A 1 98 ? 22.276 -8.172 -5.755 1.00 90.88 98 ASP A C 1
ATOM 810 O O . ASP A 1 98 ? 23.435 -8.515 -5.541 1.00 90.88 98 ASP A O 1
ATOM 814 N N . TRP A 1 99 ? 21.284 -8.457 -4.903 1.00 91.00 99 TRP A N 1
ATOM 815 C CA . TRP A 1 99 ? 21.478 -9.236 -3.681 1.00 91.00 99 TRP A CA 1
ATOM 816 C C . TRP A 1 99 ? 21.895 -10.679 -3.985 1.00 91.00 99 TRP A C 1
ATOM 818 O O . TRP A 1 99 ? 22.850 -11.167 -3.389 1.00 91.00 99 TRP A O 1
ATOM 828 N N . LEU A 1 100 ? 21.235 -11.339 -4.944 1.00 90.75 100 LEU A N 1
ATOM 829 C CA . LEU A 1 100 ? 21.591 -12.695 -5.369 1.00 90.75 100 LEU A CA 1
ATOM 830 C C . LEU A 1 100 ? 23.017 -12.745 -5.936 1.00 90.75 100 LEU A C 1
ATOM 832 O O . LEU A 1 100 ? 23.797 -13.612 -5.557 1.00 90.75 100 LEU A O 1
ATOM 836 N N . GLU A 1 101 ? 23.369 -11.804 -6.811 1.00 87.69 101 GLU A N 1
ATOM 837 C CA . GLU A 1 101 ? 24.708 -11.681 -7.395 1.00 87.69 101 GLU A CA 1
ATOM 838 C C . GLU A 1 101 ? 25.771 -11.412 -6.326 1.00 87.69 101 GLU A C 1
ATOM 840 O O . GLU A 1 101 ? 26.836 -12.026 -6.348 1.00 87.69 101 GLU A O 1
ATOM 845 N N . ALA A 1 102 ? 25.487 -10.527 -5.367 1.00 85.81 102 ALA A N 1
ATOM 846 C CA . ALA A 1 102 ? 26.385 -10.243 -4.253 1.00 85.81 102 ALA A CA 1
ATOM 847 C C . ALA A 1 102 ? 26.607 -11.486 -3.381 1.00 85.81 102 ALA A C 1
ATOM 849 O O . ALA A 1 102 ? 27.753 -11.813 -3.078 1.00 85.81 102 ALA A O 1
ATOM 850 N N . SER A 1 103 ? 25.541 -12.221 -3.049 1.00 83.31 103 SER A N 1
ATOM 851 C CA . SER A 1 103 ? 25.648 -13.487 -2.321 1.00 83.31 103 SER A CA 1
ATOM 852 C C . SER A 1 103 ? 26.445 -14.523 -3.111 1.00 83.31 103 SER A C 1
ATOM 854 O O . SER A 1 103 ? 27.340 -15.152 -2.562 1.00 83.31 103 SER A O 1
ATOM 856 N N . ILE A 1 104 ? 26.196 -14.680 -4.411 1.00 83.94 104 ILE A N 1
ATOM 857 C CA . ILE A 1 104 ? 26.968 -15.606 -5.251 1.00 83.94 104 ILE A CA 1
ATOM 858 C C . ILE A 1 104 ? 28.456 -15.216 -5.252 1.00 83.94 104 ILE A C 1
ATOM 860 O O . ILE A 1 104 ? 29.315 -16.076 -5.071 1.00 83.94 104 ILE A O 1
ATOM 864 N N . ARG A 1 105 ? 28.787 -13.928 -5.387 1.00 81.19 105 ARG A N 1
ATOM 865 C CA . ARG A 1 105 ? 30.181 -13.446 -5.375 1.00 81.19 105 ARG A CA 1
ATOM 866 C C . ARG A 1 105 ? 30.887 -13.674 -4.042 1.00 81.19 105 ARG A C 1
ATOM 868 O O . ARG A 1 105 ? 32.058 -14.045 -4.056 1.00 81.19 105 ARG A O 1
ATOM 875 N N . GLU A 1 106 ? 30.186 -13.488 -2.925 1.00 82.56 106 GLU A N 1
ATOM 876 C CA . GLU A 1 106 ? 30.692 -13.786 -1.580 1.00 82.56 106 GLU A CA 1
ATOM 877 C C . GLU A 1 106 ? 31.017 -15.279 -1.433 1.00 82.56 106 GLU A C 1
ATOM 879 O O . GLU A 1 106 ? 32.098 -15.640 -0.973 1.00 82.56 106 GLU A O 1
ATOM 884 N N . TRP A 1 107 ? 30.133 -16.152 -1.922 1.00 77.38 107 TRP A N 1
ATOM 885 C CA . TRP A 1 107 ? 30.336 -17.602 -1.905 1.00 77.38 107 TRP A CA 1
ATOM 886 C C . TRP A 1 107 ? 31.494 -18.072 -2.794 1.00 77.38 107 TRP A C 1
ATOM 888 O O . TRP A 1 107 ? 32.157 -19.054 -2.463 1.00 77.38 107 TRP A O 1
ATOM 898 N N . PHE A 1 108 ? 31.761 -17.380 -3.905 1.00 75.00 108 PHE A N 1
ATOM 899 C CA . PHE A 1 108 ? 32.879 -17.689 -4.803 1.00 75.00 108 PHE A CA 1
ATOM 900 C C . PHE A 1 108 ? 34.177 -16.933 -4.473 1.00 75.00 108 PHE A C 1
ATOM 902 O O . PHE A 1 108 ? 35.169 -17.116 -5.177 1.00 75.00 108 PHE A O 1
ATOM 909 N N . GLY A 1 109 ? 34.204 -16.104 -3.422 1.00 70.50 109 GLY A N 1
ATOM 910 C CA . GLY A 1 109 ? 35.401 -15.355 -3.021 1.00 70.50 109 GLY A CA 1
ATOM 911 C C . GLY A 1 109 ? 35.904 -14.365 -4.079 1.00 70.50 109 GLY A C 1
ATOM 912 O O . GLY A 1 109 ? 37.083 -14.024 -4.092 1.00 70.50 109 GLY A O 1
ATOM 913 N N . LEU A 1 110 ? 35.031 -13.901 -4.981 1.00 64.81 110 LEU A N 1
ATOM 914 C CA . LEU A 1 110 ? 35.373 -12.933 -6.027 1.00 64.81 110 LEU A CA 1
ATOM 915 C C . LEU A 1 110 ? 35.297 -11.503 -5.471 1.00 64.81 110 LEU A C 1
ATOM 917 O O . LEU A 1 110 ? 34.488 -10.685 -5.913 1.00 64.81 110 LEU A O 1
ATOM 921 N N . THR A 1 111 ? 36.119 -11.197 -4.471 1.00 60.16 111 THR A N 1
ATOM 922 C CA . THR A 1 111 ? 36.405 -9.812 -4.089 1.00 60.16 111 THR A CA 1
ATOM 923 C C . THR A 1 111 ? 37.525 -9.310 -4.990 1.00 60.16 111 THR A C 1
ATOM 925 O O . THR A 1 111 ? 38.666 -9.737 -4.837 1.00 60.16 111 THR A O 1
ATOM 928 N N . ASN A 1 112 ? 37.196 -8.454 -5.962 1.00 56.53 112 ASN A N 1
ATOM 929 C CA . ASN A 1 112 ? 38.222 -7.719 -6.699 1.00 56.53 112 ASN A CA 1
ATOM 930 C C . ASN A 1 112 ? 38.969 -6.808 -5.716 1.00 56.53 112 ASN A C 1
ATOM 932 O O . ASN A 1 112 ? 38.334 -6.015 -5.016 1.00 56.53 112 ASN A O 1
ATOM 936 N N . GLU A 1 113 ? 40.287 -6.990 -5.675 1.00 46.25 113 GLU A N 1
ATOM 937 C CA . GLU A 1 113 ? 41.284 -6.062 -5.129 1.00 46.25 113 GLU A CA 1
ATOM 938 C C . GLU A 1 113 ? 41.230 -4.701 -5.844 1.00 46.25 113 GLU A C 1
ATOM 940 O O . GLU A 1 113 ? 40.945 -4.682 -7.068 1.00 46.25 113 GLU A O 1
#

Secondary structure (DSSP, 8-state):
--HHHHHHHHHHHHHHHHHHHHHHHHHHHHHTT-GGGS-HHHHHHHHHHHTTEEE-TTS-EEEEEE---SSS----PEEEEE---GGGHHHHHHHHHHHHHHHHHHHTT----

Organism: NCBI:txid29920

Foldseek 3Di:
DDPVVVVVVVVVVVVVLVVQVLLLVLLLCLVVVVNVVDDPVSVVSSVVCNVQWDQDPVRWIWGFDQPPPPDDDDPRDGDTHTDDRPVCVVVVVVVVVVVVVVVVCVVVVPDDD

Radius of gyration: 19.94 Å; chains: 1; bounding box: 57×45×48 Å

Sequence (113 aa):
MDQVAVQPERRRRIAVTQSEEARWRNTKS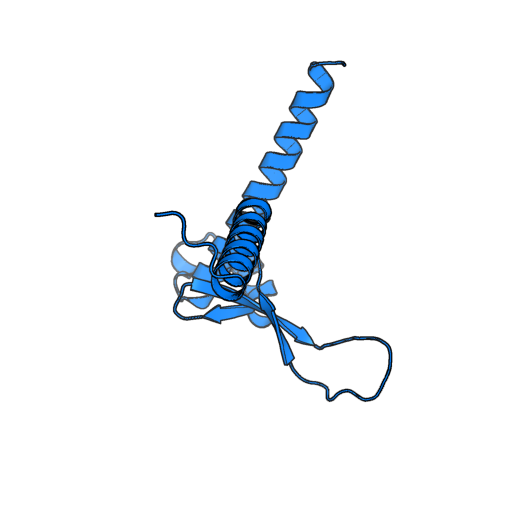VQTGDADKLSYREAKEAWKWSDKFVLTEHQIIYYAGLNRRRGTDQEEGIQLRLVVPTTMVQQVLQKCHDWLEASIREWFGLTNE